Protein AF-A0A7X3TZ49-F1 (afdb_monomer_lite)

Foldseek 3Di:
DDDADAEEAEAQEDLDPVVVVVSVVVQVVVVVVDPPHHGYYAHCDNDPDHSVVPD

Radius of gyration: 12.1 Å; chains: 1; bounding box: 21×21×36 Å

pLDDT: mean 92.92, std 9.34, range [48.09, 98.31]

Structure (mmCIF, N/CA/C/O backbone):
data_AF-A0A7X3TZ49-F1
#
_entry.id   AF-A0A7X3TZ49-F1
#
loop_
_atom_site.group_PDB
_atom_site.id
_atom_site.type_symbol
_atom_site.label_atom_id
_atom_site.label_alt_id
_atom_site.label_comp_id
_atom_site.label_asym_id
_atom_site.label_entity_id
_atom_site.label_seq_id
_atom_site.pdbx_PDB_ins_code
_atom_site.Cartn_x
_atom_site.Cartn_y
_atom_site.Cartn_z
_atom_site.occupancy
_atom_site.B_iso_or_equiv
_atom_site.auth_seq_id
_atom_site.auth_comp_id
_atom_site.auth_asym_id
_atom_site.auth_atom_id
_atom_site.pdbx_PDB_model_num
ATOM 1 N N . MET A 1 1 ? -12.617 14.591 24.502 1.00 48.09 1 MET A N 1
ATOM 2 C CA . MET A 1 1 ? -12.689 14.275 23.057 1.00 48.09 1 MET A CA 1
ATOM 3 C C . MET A 1 1 ? -11.990 12.948 22.808 1.00 48.09 1 MET A C 1
ATOM 5 O O . MET A 1 1 ? -10.859 12.798 23.247 1.00 48.09 1 MET A O 1
ATOM 9 N N . SER A 1 2 ? -12.661 11.975 22.186 1.00 68.50 2 SER A N 1
ATOM 10 C CA . SER A 1 2 ? -12.040 10.689 21.829 1.00 68.50 2 SER A CA 1
ATOM 11 C C . SER A 1 2 ? -11.046 10.900 20.682 1.00 68.50 2 SER A C 1
ATOM 13 O O . SER A 1 2 ? -11.394 11.508 19.668 1.00 68.50 2 SER A O 1
ATOM 15 N N . ARG A 1 3 ? -9.797 10.449 20.852 1.00 74.69 3 ARG A N 1
ATOM 16 C CA . ARG A 1 3 ? -8.743 10.571 19.837 1.00 74.69 3 ARG A CA 1
ATOM 17 C C . ARG A 1 3 ? -9.019 9.574 18.709 1.00 74.69 3 ARG A C 1
ATOM 19 O O . ARG A 1 3 ? -8.934 8.368 18.919 1.00 74.69 3 ARG A O 1
ATOM 26 N N . LYS A 1 4 ? -9.335 10.074 17.511 1.00 81.31 4 LYS A N 1
ATOM 27 C CA . LYS A 1 4 ? -9.407 9.250 16.296 1.00 81.31 4 LYS A CA 1
ATOM 28 C C . LYS A 1 4 ? -7.991 9.032 15.761 1.00 81.31 4 LYS A C 1
ATOM 30 O O . LYS A 1 4 ? -7.262 9.996 15.544 1.00 81.31 4 LYS A O 1
ATOM 35 N N . THR A 1 5 ? -7.602 7.776 15.567 1.00 89.62 5 THR A N 1
ATOM 36 C CA . THR A 1 5 ? -6.292 7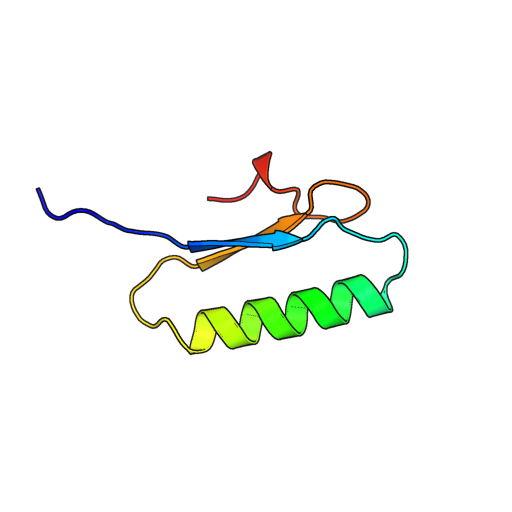.397 15.015 1.00 89.62 5 THR A CA 1
ATOM 37 C C . THR A 1 5 ? -6.494 6.705 13.675 1.00 89.62 5 THR A C 1
ATOM 39 O O . THR A 1 5 ? -7.090 5.626 13.632 1.00 89.62 5 THR A O 1
ATOM 42 N N . GLY A 1 6 ? -5.993 7.327 12.608 1.00 93.94 6 GLY A N 1
ATOM 43 C CA . GLY A 1 6 ? -5.852 6.716 11.286 1.00 93.94 6 GLY A CA 1
ATOM 44 C C . GLY A 1 6 ? -4.484 6.056 11.105 1.00 93.94 6 GLY A C 1
ATOM 45 O O . GLY A 1 6 ? -3.583 6.240 11.925 1.00 93.94 6 GLY A O 1
ATOM 46 N N . VAL A 1 7 ? -4.345 5.274 10.039 1.00 95.50 7 VAL A N 1
ATOM 47 C CA . VAL A 1 7 ? -3.100 4.617 9.631 1.00 95.50 7 VAL A CA 1
ATOM 48 C C . VAL A 1 7 ? -2.850 4.924 8.159 1.00 95.50 7 VAL A C 1
ATOM 50 O O . VAL A 1 7 ? -3.703 4.643 7.323 1.00 95.50 7 VAL A O 1
ATOM 53 N N . MET A 1 8 ? -1.671 5.459 7.848 1.00 96.50 8 MET A N 1
ATOM 54 C CA . MET A 1 8 ? -1.212 5.672 6.476 1.00 96.50 8 MET A CA 1
ATOM 55 C C . MET A 1 8 ? -0.088 4.687 6.164 1.00 96.50 8 MET A C 1
ATOM 57 O O . MET A 1 8 ? 0.911 4.627 6.883 1.00 96.50 8 MET A O 1
ATOM 61 N N . ILE A 1 9 ? -0.258 3.896 5.108 1.00 97.25 9 ILE A N 1
ATOM 62 C CA . ILE A 1 9 ? 0.750 2.949 4.631 1.00 97.25 9 ILE A CA 1
ATOM 63 C C . ILE A 1 9 ? 1.558 3.636 3.529 1.00 97.25 9 ILE A C 1
ATOM 65 O O . ILE A 1 9 ? 1.043 3.902 2.443 1.00 97.25 9 ILE A O 1
ATOM 69 N N . CYS A 1 10 ? 2.827 3.916 3.810 1.00 97.31 10 CYS A N 1
ATOM 70 C CA . CYS A 1 10 ? 3.705 4.675 2.922 1.00 97.31 10 CYS A CA 1
ATOM 71 C C . CYS A 1 10 ? 4.658 3.745 2.163 1.00 97.31 10 CYS A C 1
ATOM 73 O O . CYS A 1 10 ? 5.510 3.098 2.770 1.00 97.31 10 CYS A O 1
ATOM 75 N N . GLY A 1 11 ? 4.533 3.698 0.839 1.00 97.12 11 GLY A N 1
ATOM 76 C CA . GLY A 1 11 ? 5.520 3.090 -0.053 1.00 97.12 11 GLY A CA 1
ATOM 77 C C . GLY A 1 11 ? 6.460 4.144 -0.637 1.00 97.12 11 GLY A C 1
ATOM 78 O O . GLY A 1 11 ? 6.097 5.309 -0.752 1.00 97.12 11 GLY A O 1
ATOM 79 N N . HIS A 1 12 ? 7.659 3.754 -1.066 1.00 97.50 12 HIS A N 1
ATOM 80 C CA . HIS A 1 12 ? 8.512 4.654 -1.854 1.00 97.50 12 HIS A CA 1
ATOM 81 C C . HIS A 1 12 ? 7.893 4.925 -3.239 1.00 97.50 12 HIS A C 1
ATOM 83 O O . HIS A 1 12 ? 7.838 6.061 -3.694 1.00 97.50 12 HIS A O 1
ATOM 89 N N . GLY A 1 13 ? 7.335 3.873 -3.847 1.00 95.69 13 GLY A N 1
ATOM 90 C CA . GLY A 1 13 ? 6.750 3.871 -5.186 1.00 95.69 13 GLY A CA 1
ATOM 91 C C . GLY A 1 13 ? 7.739 3.438 -6.267 1.00 95.69 13 GLY A C 1
ATOM 92 O O . GLY A 1 13 ? 8.955 3.489 -6.084 1.00 95.69 13 GLY A O 1
ATOM 93 N N . SER A 1 14 ? 7.192 2.917 -7.365 1.00 97.50 14 SER A N 1
ATOM 94 C CA . SER A 1 14 ? 7.931 2.233 -8.429 1.00 97.50 14 SER A CA 1
ATOM 95 C C . SER A 1 14 ? 7.330 2.564 -9.793 1.00 97.50 14 SER A C 1
ATOM 97 O O . SER A 1 14 ? 6.150 2.895 -9.888 1.00 97.50 14 SER A O 1
ATOM 99 N N . ARG A 1 15 ? 8.144 2.457 -10.849 1.00 97.50 15 ARG A N 1
ATOM 100 C CA . ARG A 1 15 ? 7.677 2.489 -12.249 1.00 97.50 15 ARG A CA 1
ATOM 101 C C . ARG A 1 15 ? 7.250 1.111 -12.756 1.00 97.50 15 ARG A C 1
ATOM 103 O O . ARG A 1 15 ? 6.653 1.020 -13.822 1.00 97.50 15 ARG A O 1
ATOM 110 N N . ASP A 1 16 ? 7.581 0.065 -12.007 1.00 98.19 16 ASP A N 1
ATOM 111 C CA . ASP A 1 16 ? 7.147 -1.299 -12.270 1.00 98.19 16 ASP A CA 1
ATOM 112 C C . ASP A 1 16 ? 5.700 -1.483 -11.792 1.00 98.19 16 ASP A C 1
ATOM 114 O O . ASP A 1 16 ? 5.387 -1.268 -10.615 1.00 98.19 16 ASP A O 1
ATOM 118 N N . ALA A 1 17 ? 4.819 -1.860 -12.718 1.00 97.25 17 ALA A N 1
ATOM 119 C CA . ALA A 1 17 ? 3.405 -2.073 -12.447 1.00 97.25 17 ALA A CA 1
ATOM 120 C C . ALA A 1 17 ? 3.164 -3.245 -11.483 1.00 97.25 17 ALA A C 1
ATOM 122 O O . ALA A 1 17 ? 2.246 -3.165 -10.662 1.00 97.25 17 ALA A O 1
ATOM 123 N N . ASP A 1 18 ? 4.002 -4.283 -11.528 1.00 98.31 18 ASP A N 1
ATOM 124 C CA . ASP A 1 18 ? 3.865 -5.454 -10.663 1.00 98.31 18 ASP A CA 1
ATOM 125 C C . ASP A 1 18 ? 4.225 -5.086 -9.221 1.00 98.31 18 ASP A C 1
ATOM 127 O O . ASP A 1 18 ? 3.454 -5.350 -8.299 1.00 98.31 18 ASP A O 1
ATOM 131 N N . ALA A 1 19 ? 5.308 -4.328 -9.024 1.00 98.00 19 ALA A N 1
ATOM 132 C CA . ALA A 1 19 ? 5.687 -3.814 -7.706 1.00 98.00 19 ALA A CA 1
ATOM 133 C C . ALA A 1 19 ? 4.590 -2.923 -7.081 1.00 98.00 19 ALA A C 1
ATOM 135 O O . ALA A 1 19 ? 4.310 -3.000 -5.880 1.00 98.00 19 ALA A O 1
ATOM 136 N N . VAL A 1 20 ? 3.937 -2.080 -7.891 1.00 97.94 20 VAL A N 1
ATOM 137 C CA . VAL A 1 20 ? 2.796 -1.253 -7.452 1.00 97.94 20 VAL A CA 1
ATOM 138 C C . VAL A 1 20 ? 1.599 -2.132 -7.072 1.00 97.94 20 VAL A C 1
ATOM 140 O O . VAL A 1 20 ? 0.948 -1.891 -6.049 1.00 97.94 20 VAL A O 1
ATOM 143 N N . ALA A 1 21 ? 1.308 -3.168 -7.861 1.00 98.12 21 ALA A N 1
ATOM 144 C CA . ALA A 1 21 ? 0.210 -4.092 -7.597 1.00 98.12 21 ALA A CA 1
ATOM 145 C C . ALA A 1 21 ? 0.426 -4.905 -6.308 1.00 98.12 21 ALA A C 1
ATOM 147 O O . ALA A 1 21 ? -0.509 -5.050 -5.510 1.00 98.12 21 ALA A O 1
ATOM 148 N N . GLU A 1 22 ? 1.650 -5.380 -6.072 1.00 98.19 22 GLU A N 1
ATOM 149 C CA . GLU A 1 22 ? 2.043 -6.112 -4.866 1.00 98.19 22 GLU A CA 1
ATOM 150 C C . GLU A 1 22 ? 1.914 -5.247 -3.611 1.00 98.19 22 GLU A C 1
ATOM 152 O O . GLU A 1 22 ? 1.261 -5.649 -2.640 1.00 98.19 22 GLU A O 1
ATOM 157 N N . PHE A 1 23 ? 2.445 -4.020 -3.644 1.00 98.25 23 PHE A N 1
ATOM 158 C CA . PHE A 1 23 ? 2.281 -3.074 -2.542 1.00 98.25 23 PHE A CA 1
ATOM 159 C C . PHE A 1 23 ? 0.799 -2.825 -2.242 1.00 98.25 23 PHE A C 1
ATOM 161 O O . PHE A 1 23 ? 0.366 -2.911 -1.089 1.00 98.25 23 PHE A O 1
ATOM 168 N N . ALA A 1 24 ? -0.009 -2.574 -3.276 1.00 97.44 24 ALA A N 1
ATOM 169 C CA . ALA A 1 24 ? -1.437 -2.341 -3.107 1.00 97.44 24 ALA A CA 1
ATOM 170 C C . ALA A 1 24 ? -2.151 -3.569 -2.507 1.00 97.44 24 ALA A C 1
ATOM 172 O O . ALA A 1 24 ? -3.088 -3.422 -1.717 1.00 97.44 24 ALA A O 1
ATOM 173 N N . ALA A 1 25 ? -1.715 -4.788 -2.837 1.00 98.19 25 ALA A N 1
ATOM 174 C CA . ALA A 1 25 ? -2.248 -6.011 -2.244 1.00 98.19 25 ALA A CA 1
ATOM 175 C C . ALA A 1 25 ? -1.943 -6.104 -0.741 1.00 98.19 25 ALA A C 1
ATOM 177 O O . ALA A 1 25 ? -2.852 -6.403 0.045 1.00 98.19 25 ALA A O 1
ATOM 178 N N . VAL A 1 26 ? -0.712 -5.784 -0.332 1.00 97.69 26 VAL A N 1
ATOM 179 C CA . VAL A 1 26 ? -0.311 -5.723 1.082 1.00 97.69 26 VAL A CA 1
ATOM 180 C C . VAL A 1 26 ? -1.105 -4.649 1.822 1.00 97.69 26 VAL A C 1
ATOM 182 O O . VAL A 1 26 ? -1.701 -4.943 2.859 1.00 97.69 26 VAL A O 1
ATOM 185 N N . ALA A 1 27 ? -1.203 -3.437 1.271 1.00 97.19 27 ALA A N 1
ATOM 186 C CA . ALA A 1 27 ? -1.950 -2.338 1.880 1.00 97.19 27 ALA A CA 1
ATOM 187 C C . ALA A 1 27 ? -3.422 -2.710 2.134 1.00 97.19 27 ALA A C 1
ATOM 189 O O . ALA A 1 27 ? -3.930 -2.558 3.249 1.00 97.19 27 ALA A O 1
ATOM 190 N N . ARG A 1 28 ? -4.090 -3.318 1.1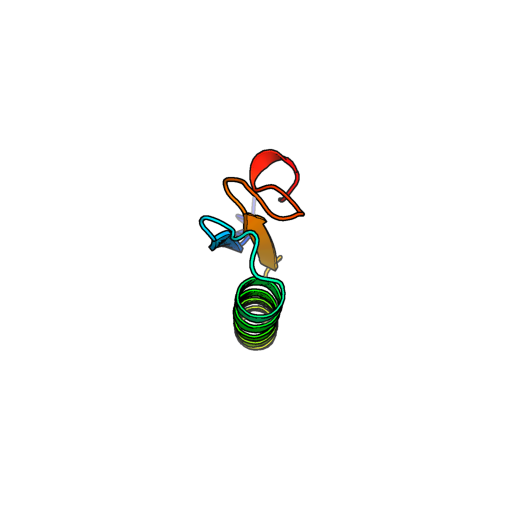41 1.00 97.19 28 ARG A N 1
ATOM 191 C CA . ARG A 1 28 ? -5.457 -3.848 1.299 1.00 97.19 28 ARG A CA 1
ATOM 192 C C . ARG A 1 28 ? -5.538 -4.927 2.381 1.00 97.19 28 ARG A C 1
ATOM 194 O O . ARG A 1 28 ? -6.525 -4.999 3.113 1.00 97.19 28 ARG A O 1
ATOM 201 N N . ALA A 1 29 ? -4.533 -5.794 2.479 1.00 97.94 29 ALA A N 1
ATOM 202 C CA . ALA A 1 29 ? -4.492 -6.857 3.478 1.00 97.94 29 ALA A CA 1
ATOM 203 C C . ALA A 1 29 ? -4.280 -6.331 4.907 1.00 97.94 29 ALA A C 1
ATOM 205 O O . ALA A 1 29 ? -4.809 -6.926 5.849 1.00 97.94 29 ALA A O 1
ATOM 206 N N . VAL A 1 30 ? -3.543 -5.232 5.070 1.00 96.81 30 VAL A N 1
ATOM 207 C CA . VAL A 1 30 ? -3.382 -4.530 6.351 1.00 96.81 30 VAL A CA 1
ATOM 208 C C . VAL A 1 30 ? -4.680 -3.829 6.742 1.00 96.81 30 VAL A C 1
ATOM 210 O O . VAL A 1 30 ? -5.137 -4.006 7.869 1.00 96.81 30 VAL A O 1
ATOM 213 N N . ALA A 1 31 ? -5.335 -3.124 5.814 1.00 95.81 31 ALA A N 1
ATOM 214 C CA . ALA A 1 31 ? -6.609 -2.449 6.078 1.00 95.81 31 ALA A CA 1
ATOM 215 C C . ALA A 1 31 ? -7.683 -3.411 6.618 1.00 95.81 31 ALA A C 1
ATOM 217 O O . ALA A 1 31 ? -8.334 -3.123 7.620 1.00 95.81 31 ALA A O 1
ATOM 218 N N . ARG A 1 32 ? -7.798 -4.614 6.035 1.00 97.12 32 ARG A N 1
ATOM 219 C CA . ARG A 1 32 ? -8.723 -5.658 6.522 1.00 97.12 32 ARG A CA 1
ATOM 220 C C . ARG A 1 32 ? -8.431 -6.142 7.948 1.00 97.12 32 ARG A C 1
ATOM 222 O O . ARG A 1 32 ? -9.333 -6.656 8.599 1.00 97.12 32 ARG A O 1
ATOM 229 N N . ARG A 1 33 ? -7.193 -6.007 8.433 1.00 96.94 33 ARG A N 1
ATOM 230 C CA . ARG A 1 33 ? -6.776 -6.417 9.788 1.00 96.94 33 ARG A CA 1
ATOM 231 C C . ARG A 1 33 ? -6.963 -5.323 10.837 1.00 96.94 33 ARG A C 1
ATOM 233 O O . ARG A 1 33 ? -6.781 -5.594 12.019 1.00 96.94 33 ARG A O 1
ATOM 240 N N . LEU A 1 34 ? -7.328 -4.110 10.424 1.00 94.69 34 LEU A N 1
ATOM 241 C CA . LEU A 1 34 ? -7.519 -2.959 11.305 1.00 94.69 34 LEU A CA 1
ATOM 242 C C . LEU A 1 34 ? -8.964 -2.437 11.232 1.00 94.69 34 LEU A C 1
ATOM 244 O O . LEU A 1 34 ? -9.182 -1.271 10.892 1.00 94.69 34 LEU A O 1
ATOM 248 N N . PRO A 1 35 ? -9.971 -3.275 11.550 1.00 90.56 35 PRO A N 1
ATOM 249 C CA . PRO A 1 35 ? -11.360 -2.840 11.530 1.00 90.56 35 PRO A CA 1
ATOM 250 C C . PRO A 1 35 ? -11.57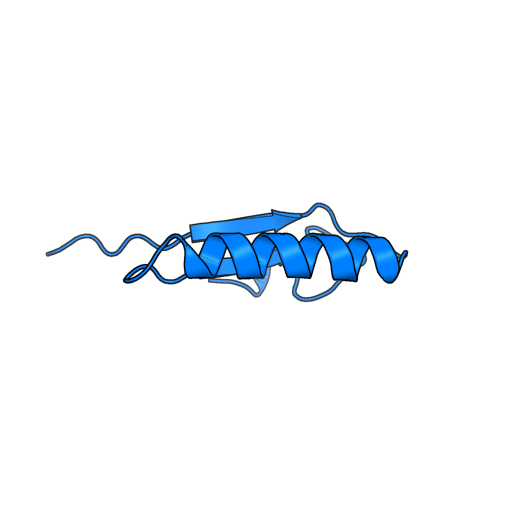3 -1.673 12.507 1.00 90.56 35 PRO A C 1
ATOM 252 O O . PRO A 1 35 ? -11.032 -1.655 13.613 1.00 90.56 35 PRO A O 1
ATOM 255 N N . GLY A 1 36 ? -12.357 -0.679 12.086 1.00 90.06 36 GLY A N 1
ATOM 256 C CA . GLY A 1 36 ? -12.672 0.505 12.896 1.00 90.06 36 GLY A CA 1
ATOM 257 C C . GLY A 1 36 ? -11.623 1.623 12.862 1.00 90.06 36 GLY A C 1
ATOM 258 O O . GLY A 1 36 ? -11.805 2.636 13.538 1.00 90.06 36 GLY A O 1
ATOM 259 N N . ARG A 1 37 ? -10.548 1.483 12.076 1.00 91.31 37 ARG A N 1
ATOM 260 C CA . ARG A 1 37 ? -9.579 2.557 11.806 1.00 91.31 37 ARG A CA 1
ATOM 261 C C . ARG A 1 37 ? -9.707 3.026 10.363 1.00 91.31 37 ARG A C 1
ATOM 263 O O . ARG A 1 37 ? -9.989 2.226 9.476 1.00 91.31 37 ARG A O 1
ATOM 270 N N . VAL A 1 38 ? -9.473 4.316 10.130 1.00 93.62 38 VAL A N 1
ATOM 271 C CA . VAL A 1 38 ? -9.282 4.815 8.763 1.00 93.62 38 VAL A CA 1
ATOM 272 C C . VAL A 1 38 ? -7.895 4.375 8.312 1.00 93.62 38 VAL A C 1
ATOM 274 O O . VAL A 1 38 ? -6.915 4.657 9.004 1.00 93.62 38 VAL A O 1
ATOM 277 N N . VAL A 1 39 ? -7.828 3.638 7.206 1.00 95.69 39 VAL A N 1
ATOM 278 C CA . VAL A 1 39 ? -6.577 3.127 6.643 1.00 95.69 39 VAL A CA 1
ATOM 279 C C . VAL A 1 39 ? -6.486 3.557 5.189 1.00 95.69 39 VAL A C 1
ATOM 281 O O . VAL A 1 39 ? -7.339 3.178 4.389 1.00 95.69 39 VAL A O 1
ATOM 284 N N . GLU A 1 40 ? -5.439 4.302 4.857 1.00 96.38 40 GLU A N 1
ATOM 285 C CA . GLU A 1 40 ? -5.099 4.677 3.485 1.00 96.38 40 GLU A CA 1
ATOM 286 C C . GLU A 1 40 ? -3.674 4.240 3.139 1.00 96.38 40 GLU A C 1
ATOM 288 O O . GLU A 1 40 ? -2.902 3.796 3.995 1.00 96.38 40 GLU A O 1
ATOM 293 N N . SER A 1 41 ? -3.330 4.327 1.858 1.00 96.94 41 SER A N 1
ATOM 294 C CA . SER A 1 41 ? -1.998 4.005 1.362 1.00 96.94 41 SER A CA 1
ATOM 295 C C . SER A 1 41 ? -1.595 4.952 0.248 1.00 96.94 41 SER A C 1
ATOM 297 O O . SER A 1 41 ? -2.435 5.282 -0.587 1.00 96.94 41 SER A O 1
ATOM 299 N N . GLY A 1 42 ? -0.315 5.302 0.177 1.00 97.00 42 GLY A N 1
ATOM 300 C CA . GLY A 1 42 ? 0.229 6.129 -0.895 1.00 97.00 42 GLY A CA 1
ATOM 301 C C . GLY A 1 42 ? 1.734 5.964 -1.066 1.00 97.00 42 GLY A C 1
ATOM 302 O O . GLY A 1 42 ? 2.388 5.243 -0.310 1.00 97.00 42 GLY A O 1
ATOM 303 N N . TYR A 1 43 ? 2.275 6.645 -2.072 1.00 97.69 43 TYR A N 1
ATOM 304 C CA . TYR A 1 43 ? 3.671 6.553 -2.492 1.00 97.69 43 TYR A CA 1
ATOM 305 C C . TYR A 1 43 ? 4.425 7.875 -2.320 1.00 97.69 43 TYR A C 1
ATOM 307 O O . TYR A 1 43 ? 3.838 8.950 -2.436 1.00 97.69 43 TYR A O 1
ATOM 315 N N . LEU A 1 44 ? 5.729 7.821 -2.060 1.00 97.25 44 LEU A N 1
ATOM 316 C CA . LEU A 1 44 ? 6.568 9.019 -2.050 1.00 97.25 44 LEU A C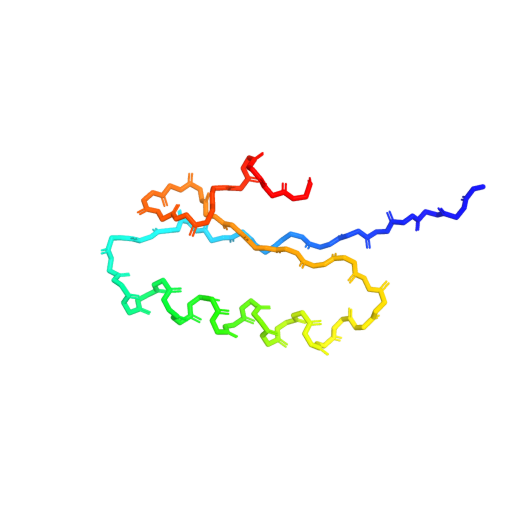A 1
ATOM 317 C C . LEU A 1 44 ? 6.696 9.603 -3.464 1.00 97.25 44 LEU A C 1
ATOM 319 O O . LEU A 1 44 ? 6.533 10.806 -3.654 1.00 97.25 44 LEU A O 1
ATOM 323 N N . GLU A 1 45 ? 6.935 8.744 -4.454 1.00 95.38 45 GLU A N 1
ATOM 324 C CA . GLU A 1 45 ? 7.130 9.122 -5.853 1.00 95.38 45 GLU A CA 1
ATOM 325 C C . GLU A 1 45 ? 6.815 7.971 -6.827 1.00 95.38 45 GLU A C 1
ATOM 327 O O . GLU A 1 45 ? 6.467 6.870 -6.420 1.00 95.38 45 GLU A O 1
ATOM 332 N N . PHE A 1 46 ? 6.893 8.237 -8.138 1.00 95.00 46 PHE A N 1
ATOM 333 C CA . PHE A 1 46 ? 6.751 7.284 -9.261 1.00 95.00 46 PHE A CA 1
ATOM 334 C C . PHE A 1 46 ? 5.421 6.528 -9.423 1.00 95.00 46 PHE A C 1
ATOM 336 O O . PHE A 1 46 ? 5.146 6.053 -10.522 1.00 95.00 46 PHE A 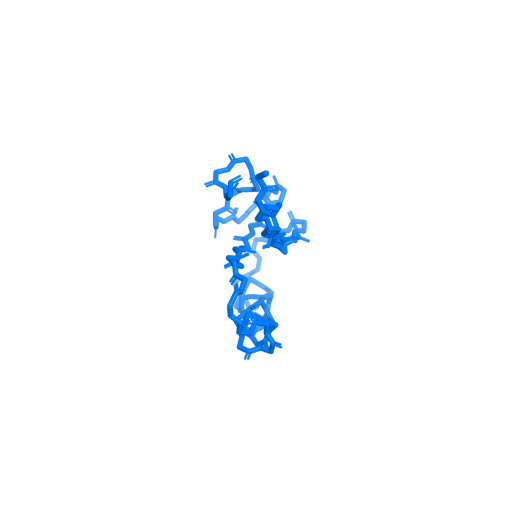O 1
ATOM 343 N N . ALA A 1 47 ? 4.575 6.473 -8.398 1.00 95.75 47 ALA A N 1
ATOM 344 C CA . ALA A 1 47 ? 3.262 5.842 -8.419 1.00 95.75 47 ALA A CA 1
ATOM 345 C C . ALA A 1 47 ? 2.205 6.736 -7.749 1.00 95.75 47 ALA A C 1
ATOM 347 O O . ALA A 1 47 ? 2.520 7.719 -7.078 1.00 95.75 47 ALA A O 1
ATOM 348 N N . ARG A 1 48 ? 0.926 6.411 -7.961 1.00 93.19 48 ARG A N 1
ATOM 349 C CA . ARG A 1 48 ? -0.219 7.136 -7.387 1.00 93.19 48 ARG A CA 1
ATOM 350 C C . ARG A 1 48 ? -1.108 6.195 -6.573 1.00 93.19 48 ARG A C 1
ATOM 352 O O . ARG A 1 48 ? -1.244 5.037 -6.967 1.00 93.19 48 ARG A O 1
ATOM 359 N N . PRO A 1 49 ? -1.748 6.681 -5.494 1.00 94.25 49 PRO A N 1
ATOM 360 C CA . PRO A 1 49 ? -1.746 8.068 -4.993 1.00 94.25 49 PRO A CA 1
ATOM 361 C C . PRO A 1 49 ? -0.434 8.443 -4.286 1.00 94.25 49 PRO A C 1
ATOM 363 O O . PRO A 1 49 ? 0.220 7.569 -3.726 1.00 94.25 49 PRO A O 1
ATOM 366 N N . ILE A 1 50 ? -0.025 9.718 -4.314 1.00 95.12 50 ILE A N 1
ATOM 367 C CA . ILE A 1 50 ? 1.151 10.155 -3.539 1.00 95.12 50 ILE A CA 1
ATOM 368 C C . ILE A 1 50 ? 0.760 10.377 -2.075 1.00 95.12 50 ILE A C 1
ATOM 370 O O . ILE A 1 50 ? -0.379 10.735 -1.798 1.00 95.12 50 ILE A O 1
ATOM 374 N N . ILE A 1 51 ? 1.694 10.201 -1.138 1.00 94.56 51 ILE A N 1
ATOM 375 C CA . ILE A 1 51 ? 1.418 10.273 0.309 1.00 94.56 51 ILE A CA 1
ATOM 376 C C . ILE A 1 51 ? 0.772 11.604 0.704 1.00 94.56 51 ILE A C 1
ATOM 378 O O . ILE A 1 51 ? -0.110 11.614 1.549 1.00 94.56 51 ILE A O 1
ATOM 382 N N . ARG A 1 52 ? 1.162 12.709 0.058 1.00 91.50 52 ARG A N 1
ATOM 383 C CA . ARG A 1 52 ? 0.578 14.041 0.289 1.00 91.50 52 ARG A CA 1
ATOM 384 C C . ARG A 1 52 ? -0.935 14.097 0.037 1.00 91.50 52 ARG A C 1
ATOM 386 O O . ARG A 1 52 ? -1.602 14.947 0.610 1.00 91.50 52 ARG A O 1
ATOM 393 N N . ASP A 1 53 ? -1.444 13.240 -0.841 1.00 87.75 53 ASP A N 1
ATOM 394 C CA . ASP A 1 53 ? -2.851 13.224 -1.234 1.00 87.75 53 ASP A CA 1
ATOM 395 C C . ASP A 1 53 ? -3.674 12.227 -0.386 1.00 87.75 53 ASP A C 1
ATOM 397 O O . ASP A 1 53 ? -4.878 12.114 -0.602 1.00 87.75 53 ASP A O 1
ATOM 401 N N . GLY A 1 54 ? -3.037 11.482 0.529 1.00 76.06 54 GLY A N 1
ATOM 402 C CA . GLY A 1 54 ? -3.695 10.526 1.426 1.00 76.06 54 GLY A CA 1
ATOM 403 C C . GLY A 1 54 ? -3.808 11.041 2.861 1.00 76.06 54 GLY A C 1
ATOM 404 O O . GLY A 1 54 ? -3.009 11.879 3.265 1.00 76.06 54 GLY A O 1
ATOM 405 N N . LEU A 1 55 ? -4.799 10.508 3.586 1.00 66.19 55 LEU A N 1
ATOM 406 C CA . LEU A 1 55 ? -5.298 10.903 4.919 1.00 66.19 55 LEU A CA 1
ATOM 407 C C . LEU 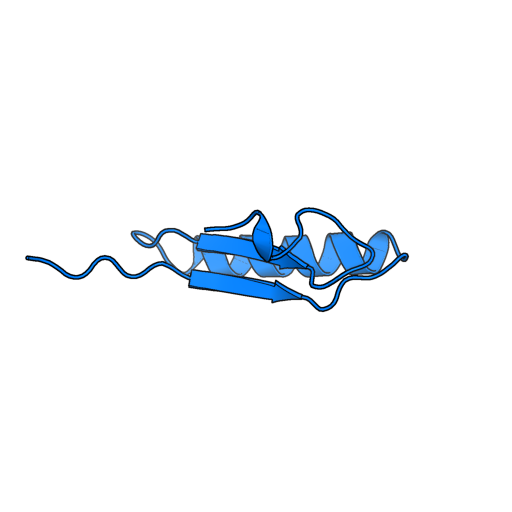A 1 55 ? -5.136 12.376 5.322 1.00 66.19 55 LEU A C 1
ATOM 409 O O . LEU A 1 55 ? -4.065 12.740 5.860 1.00 66.19 55 LEU A O 1
#

Sequence (55 aa):
MSRKTGVMICGHGSRDADAVAEFAAVARAVARRLPGRVVESGYLEFARPIIRDGL

Secondary structure (DSSP, 8-state):
------EEEEE---S-HHHHHHHHHHHHHHHTTSTTS-EEEEESSSSSSBGGG--